Protein AF-A0A2S0XJJ3-F1 (afdb_monomer_lite)

Foldseek 3Di:
DDDDDPFDQDPDDPPDPCNVVNVCVRCVVVVVVVLVVCVVVVDDSVVSVVVVVVVVVVVVPDDPDDPDDD

Structure (mmCIF, N/CA/C/O backbone):
data_AF-A0A2S0XJJ3-F1
#
_entry.id   AF-A0A2S0XJJ3-F1
#
loop_
_atom_site.group_PDB
_atom_site.id
_atom_site.type_symbol
_atom_site.label_atom_id
_atom_site.label_alt_id
_atom_site.label_comp_id
_atom_site.label_asym_id
_atom_site.label_entity_id
_atom_site.label_seq_id
_atom_site.pdbx_PDB_ins_code
_atom_site.Cartn_x
_atom_site.Cartn_y
_atom_site.Cartn_z
_atom_site.occupancy
_atom_site.B_iso_or_equiv
_atom_site.auth_seq_id
_atom_site.auth_comp_id
_atom_site.auth_asym_id
_atom_site.auth_atom_id
_atom_site.pdbx_PDB_model_num
ATOM 1 N N . MET A 1 1 ? 0.227 25.759 12.850 1.00 43.94 1 MET A N 1
ATOM 2 C CA . MET A 1 1 ? -0.778 24.985 12.089 1.00 43.94 1 MET A CA 1
ATOM 3 C C . MET A 1 1 ? -0.117 23.698 11.635 1.00 43.94 1 MET A C 1
ATOM 5 O O . MET A 1 1 ? 0.848 23.766 10.885 1.00 43.94 1 MET A O 1
ATOM 9 N N . THR A 1 2 ? -0.546 22.551 12.154 1.00 58.81 2 THR A N 1
ATOM 10 C CA . THR A 1 2 ? -0.060 21.239 11.712 1.00 58.81 2 THR A CA 1
ATOM 11 C C . THR A 1 2 ? -0.565 20.977 10.297 1.00 58.81 2 THR A C 1
ATOM 13 O O . THR A 1 2 ? -1.741 21.175 9.995 1.00 58.81 2 THR A O 1
ATOM 16 N N . LYS A 1 3 ? 0.343 20.605 9.393 1.00 67.44 3 LYS A N 1
ATOM 17 C CA . LYS A 1 3 ? -0.011 20.256 8.017 1.00 67.44 3 LYS A CA 1
ATOM 18 C C . LYS A 1 3 ? -0.913 19.015 8.062 1.00 67.44 3 LYS A C 1
ATOM 20 O O . LYS A 1 3 ? -0.504 18.037 8.686 1.00 67.44 3 LYS A O 1
ATOM 25 N N . PRO A 1 4 ? -2.102 19.032 7.435 1.00 67.50 4 PRO A N 1
ATOM 26 C CA . PRO A 1 4 ? -2.967 17.863 7.434 1.00 67.50 4 PRO A CA 1
ATOM 27 C C . PRO A 1 4 ? -2.244 16.697 6.758 1.00 67.50 4 PRO A C 1
ATOM 29 O O . PRO A 1 4 ? -1.604 16.865 5.710 1.00 67.50 4 PRO A O 1
ATOM 32 N N . LEU A 1 5 ? -2.323 15.524 7.387 1.00 72.50 5 LEU A N 1
ATOM 33 C CA . LEU A 1 5 ? -1.874 14.279 6.778 1.00 72.50 5 LEU A CA 1
ATOM 34 C C . LEU A 1 5 ? -2.683 14.045 5.496 1.00 72.50 5 LEU A C 1
ATOM 36 O O . LEU A 1 5 ? -3.854 14.407 5.407 1.00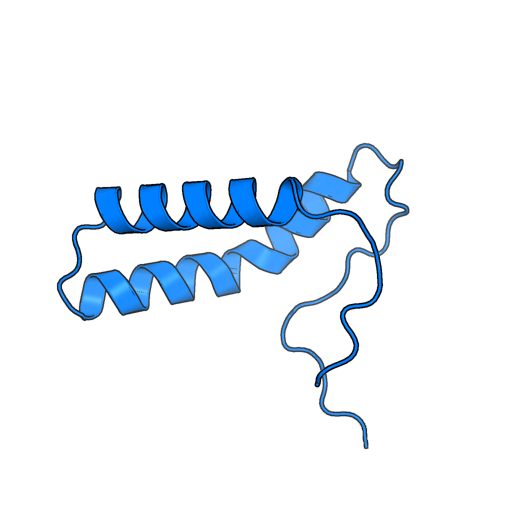 72.50 5 LEU A O 1
ATOM 40 N N . ARG A 1 6 ? -2.038 13.479 4.471 1.00 81.44 6 ARG A N 1
ATOM 41 C CA . ARG A 1 6 ? -2.688 13.186 3.179 1.00 81.44 6 ARG A CA 1
ATOM 42 C C . ARG A 1 6 ? -3.448 11.857 3.169 1.00 81.44 6 ARG A C 1
ATOM 44 O O . ARG A 1 6 ? -4.109 11.566 2.180 1.00 81.44 6 ARG A O 1
ATOM 51 N N . ILE A 1 7 ? -3.317 11.068 4.232 1.00 88.38 7 ILE A N 1
ATOM 52 C CA . ILE A 1 7 ? -3.988 9.784 4.427 1.00 88.38 7 ILE A CA 1
ATOM 53 C C . ILE A 1 7 ? -4.807 9.906 5.708 1.00 88.38 7 ILE A C 1
ATOM 55 O O . ILE A 1 7 ? -4.301 10.396 6.720 1.00 88.38 7 ILE A O 1
ATOM 59 N N . ASN A 1 8 ? -6.068 9.491 5.638 1.00 86.50 8 ASN A N 1
ATOM 60 C CA . ASN A 1 8 ? -6.952 9.455 6.794 1.00 86.50 8 ASN A CA 1
ATOM 61 C C . ASN A 1 8 ? -6.609 8.230 7.645 1.00 86.50 8 ASN A C 1
ATOM 63 O O . ASN A 1 8 ? -6.407 7.147 7.103 1.00 86.50 8 ASN A O 1
ATOM 67 N N . SER A 1 9 ? -6.544 8.389 8.964 1.00 89.31 9 SER A N 1
ATOM 68 C CA . SER A 1 9 ? -6.424 7.243 9.863 1.00 89.31 9 SER A CA 1
ATOM 69 C C . SER A 1 9 ? -7.742 6.459 9.911 1.00 89.31 9 SER A C 1
ATOM 71 O O . SER A 1 9 ? -8.806 7.072 9.764 1.00 89.31 9 SER A O 1
ATOM 73 N N . PRO A 1 10 ? -7.701 5.140 10.171 1.00 93.00 10 PRO A N 1
ATOM 74 C CA . PRO A 1 10 ? -8.881 4.397 10.600 1.00 93.00 10 PRO A CA 1
ATOM 75 C C . PRO A 1 10 ? -9.531 5.049 11.825 1.00 93.00 10 PRO A C 1
ATOM 77 O O . PRO A 1 10 ? -8.862 5.728 12.609 1.00 93.00 10 PRO A O 1
ATOM 80 N N . THR A 1 11 ? -10.835 4.843 11.989 1.00 93.44 11 THR A N 1
ATOM 81 C CA . THR A 1 11 ? -11.595 5.309 13.161 1.00 93.44 11 THR A CA 1
ATOM 82 C C . THR A 1 11 ? -11.905 4.192 14.152 1.00 93.44 11 THR A C 1
ATOM 84 O O . THR A 1 11 ? -12.470 4.470 15.205 1.00 93.44 11 THR A O 1
ATOM 87 N N . LEU A 1 12 ? -11.616 2.942 13.786 1.00 94.00 12 LEU A N 1
ATOM 88 C CA . LEU A 1 12 ? -11.831 1.756 14.612 1.00 94.00 12 LEU A CA 1
ATOM 89 C C . LEU A 1 12 ? -10.574 1.412 15.413 1.00 94.00 12 LEU A C 1
ATOM 91 O O . LEU A 1 12 ? -9.475 1.846 15.065 1.00 94.00 12 LEU A O 1
ATOM 95 N N . GLU A 1 13 ? -10.751 0.604 16.454 1.00 94.88 13 GLU A N 1
ATOM 96 C CA . GLU A 1 13 ? -9.641 0.021 17.209 1.00 94.88 13 GLU A CA 1
ATOM 97 C C . GLU A 1 13 ? -8.969 -1.110 16.406 1.00 94.88 13 GLU A C 1
ATOM 99 O O . GLU A 1 13 ? -9.650 -1.775 15.618 1.00 94.88 13 GLU A O 1
ATOM 104 N N . PRO A 1 14 ? -7.659 -1.364 16.586 1.00 94.31 14 PRO A N 1
ATOM 105 C CA . PRO A 1 14 ? -6.928 -2.395 15.842 1.00 94.31 14 PRO A CA 1
ATOM 106 C C . PRO A 1 14 ? -7.484 -3.821 15.967 1.00 94.31 14 PRO A C 1
ATOM 108 O O . PRO A 1 14 ? -7.279 -4.635 15.068 1.00 94.31 14 PRO A O 1
ATOM 111 N N . GLU A 1 15 ? -8.170 -4.145 17.066 1.00 95.56 15 GLU A N 1
ATOM 112 C CA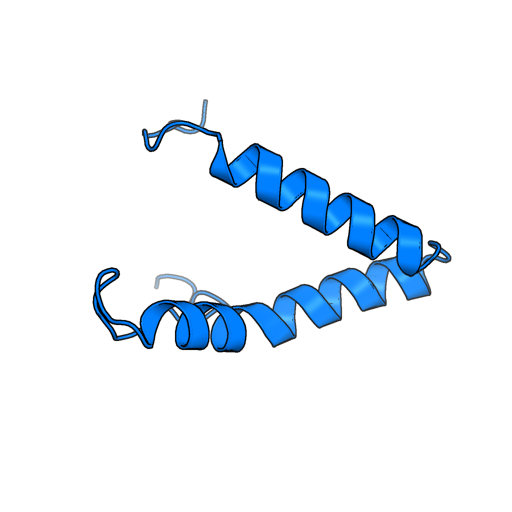 . GLU A 1 15 ? -8.782 -5.458 17.299 1.00 95.56 15 GLU A CA 1
ATOM 113 C C . GLU A 1 15 ? -10.097 -5.655 16.529 1.00 95.56 15 GLU A C 1
ATOM 115 O O . GLU A 1 15 ? -10.614 -6.775 16.467 1.00 95.56 15 GLU A O 1
ATOM 120 N N . ASP A 1 16 ? -10.655 -4.588 15.951 1.00 96.81 16 ASP A N 1
ATOM 121 C CA . ASP A 1 16 ? -11.878 -4.658 15.163 1.00 96.81 16 ASP A CA 1
ATOM 122 C C . ASP A 1 16 ? -11.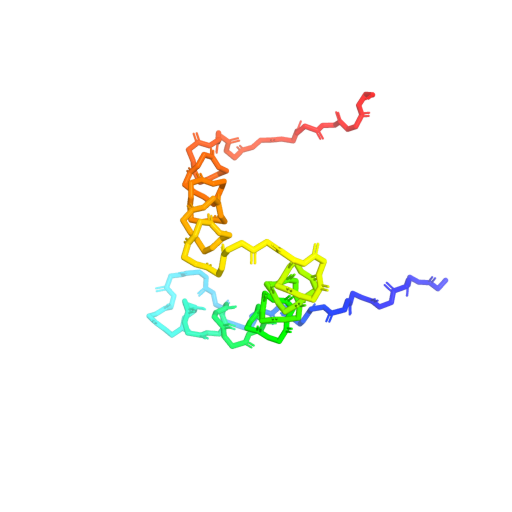630 -5.398 13.836 1.00 96.81 16 ASP A C 1
ATOM 124 O O . ASP A 1 16 ? -10.684 -5.113 13.096 1.00 96.81 16 ASP A O 1
ATOM 128 N N . GLY A 1 17 ? -12.512 -6.344 13.497 1.00 93.94 17 GLY A N 1
ATOM 129 C CA . GLY A 1 17 ? -12.412 -7.123 12.260 1.00 93.94 17 GLY A CA 1
ATOM 130 C C . GLY A 1 17 ? -12.485 -6.276 10.982 1.00 93.94 17 GLY A C 1
ATOM 131 O O . GLY A 1 17 ? -11.983 -6.700 9.941 1.00 93.94 17 GLY A O 1
ATOM 132 N N . GLU A 1 18 ? -13.065 -5.075 11.046 1.00 96.62 18 GLU A N 1
ATOM 133 C CA . GLU A 1 18 ? -13.142 -4.127 9.930 1.00 96.62 18 GLU A CA 1
ATOM 134 C C . GLU A 1 18 ? -11.954 -3.153 9.873 1.00 96.62 18 GLU A C 1
ATOM 136 O O . GLU A 1 18 ? -11.794 -2.433 8.881 1.00 96.62 18 GLU A O 1
ATOM 141 N N . TYR A 1 19 ? -11.074 -3.141 10.881 1.00 95.81 19 TYR A N 1
ATOM 142 C CA . TYR A 1 19 ? -9.924 -2.233 10.939 1.00 95.81 19 TYR A CA 1
ATOM 143 C C . TYR A 1 19 ? -9.029 -2.360 9.701 1.00 95.81 19 TYR A C 1
ATOM 145 O O . TYR A 1 19 ? -8.671 -1.367 9.060 1.00 95.81 19 TYR A O 1
ATOM 153 N N . LEU A 1 20 ? -8.732 -3.600 9.296 1.00 94.56 20 LEU A N 1
ATOM 154 C CA . LEU A 1 20 ? -7.923 -3.874 8.109 1.00 94.56 20 LEU A CA 1
ATOM 155 C C . LEU A 1 20 ? -8.566 -3.313 6.832 1.00 94.56 20 LEU A C 1
ATOM 157 O O . LEU A 1 20 ? -7.859 -2.784 5.973 1.00 94.56 20 LEU A O 1
ATOM 161 N N . ALA A 1 21 ? -9.893 -3.385 6.709 1.00 95.69 21 ALA A N 1
ATOM 162 C CA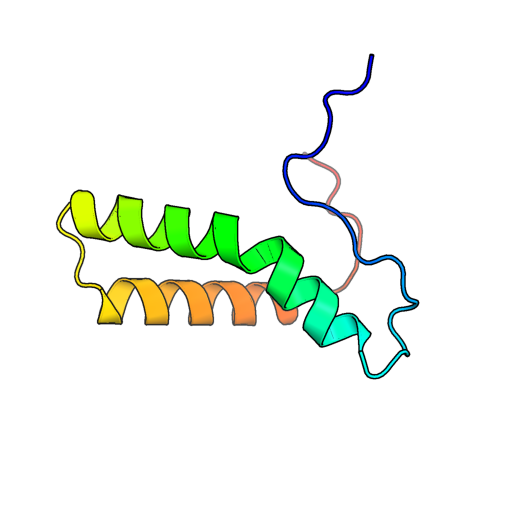 . ALA A 1 21 ? -10.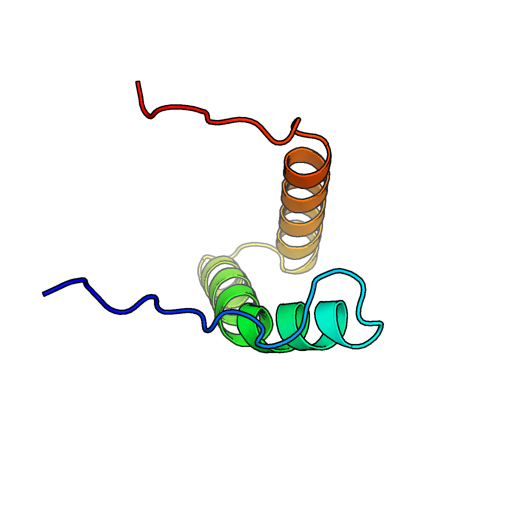605 -2.838 5.559 1.00 95.69 21 ALA A CA 1
ATOM 163 C C . ALA A 1 21 ? -10.496 -1.304 5.511 1.00 95.69 21 ALA A C 1
ATOM 165 O O . ALA A 1 21 ? -10.285 -0.733 4.438 1.00 95.69 21 ALA A O 1
ATOM 166 N N . GLN A 1 22 ? -10.551 -0.630 6.664 1.00 96.50 22 GLN A N 1
ATOM 167 C CA . GLN A 1 22 ? -10.340 0.819 6.730 1.00 96.50 22 GLN A CA 1
ATOM 168 C C . GLN A 1 22 ? -8.908 1.216 6.364 1.00 96.50 22 GLN A C 1
ATOM 170 O O . GLN A 1 22 ? -8.714 2.176 5.614 1.00 96.50 22 GLN A O 1
ATOM 175 N N . CYS A 1 23 ? -7.908 0.458 6.823 1.00 95.44 23 CYS A N 1
ATOM 176 C CA . CYS A 1 23 ? -6.517 0.649 6.412 1.00 95.44 23 CYS A CA 1
ATOM 177 C C . CYS A 1 23 ? -6.361 0.536 4.891 1.00 95.44 23 CYS A C 1
ATOM 179 O O . CYS A 1 23 ? -5.758 1.409 4.266 1.00 95.44 23 CYS A O 1
ATOM 181 N N . GLN A 1 24 ? -6.934 -0.507 4.281 1.00 95.12 24 GLN A N 1
ATOM 182 C CA . GLN A 1 24 ? -6.882 -0.711 2.830 1.00 95.12 24 GLN A CA 1
ATOM 183 C C . GLN A 1 24 ? -7.507 0.464 2.077 1.00 95.12 24 GLN A C 1
ATOM 185 O O . GLN A 1 24 ? -6.858 1.039 1.203 1.00 95.12 24 GLN A O 1
ATOM 190 N N . PHE A 1 25 ? -8.717 0.872 2.464 1.00 95.12 25 PHE A N 1
ATOM 191 C CA . PHE A 1 25 ? -9.422 1.989 1.838 1.00 95.12 25 PHE A CA 1
ATOM 192 C C . PHE A 1 25 ? -8.640 3.307 1.937 1.00 95.12 25 PHE A C 1
ATOM 194 O O . PHE A 1 25 ? -8.538 4.057 0.966 1.00 95.12 25 PHE A O 1
ATOM 201 N N . ALA A 1 26 ? -8.049 3.595 3.099 1.00 95.12 26 ALA A N 1
ATOM 202 C CA . ALA A 1 26 ? -7.271 4.811 3.305 1.00 95.12 26 ALA A CA 1
ATOM 203 C C . ALA A 1 26 ? -5.966 4.836 2.485 1.00 95.12 26 ALA A C 1
ATOM 205 O O . ALA A 1 26 ? -5.550 5.897 2.008 1.00 95.12 26 ALA A O 1
ATOM 206 N N . LEU A 1 27 ? -5.313 3.681 2.320 1.00 94.56 27 LEU A N 1
ATOM 207 C CA . LEU A 1 27 ? -4.027 3.558 1.630 1.00 94.56 27 LEU A CA 1
ATOM 208 C C . LEU A 1 27 ? -4.160 3.430 0.108 1.00 94.56 27 LEU A C 1
ATOM 210 O O . LEU A 1 27 ? -3.268 3.898 -0.609 1.00 94.56 27 LEU A O 1
ATOM 214 N N . GLU A 1 28 ? -5.252 2.843 -0.391 1.00 95.38 28 GLU A N 1
ATOM 215 C CA . GLU A 1 28 ? -5.457 2.519 -1.810 1.00 95.38 28 GLU A CA 1
ATOM 216 C C . GLU A 1 28 ? -5.124 3.688 -2.758 1.00 95.38 28 GLU A C 1
ATOM 218 O O . GLU A 1 28 ? -4.293 3.493 -3.651 1.00 95.38 28 GLU A O 1
ATOM 223 N N . PRO A 1 29 ? -5.638 4.923 -2.571 1.00 93.75 29 PRO A N 1
ATOM 224 C CA . PRO A 1 29 ? -5.383 6.006 -3.522 1.00 93.75 29 PRO A CA 1
ATOM 225 C C . PRO A 1 29 ? -3.899 6.376 -3.619 1.00 93.75 29 PRO A C 1
ATOM 227 O O . PRO A 1 29 ? -3.396 6.717 -4.694 1.00 93.75 29 PRO A O 1
ATOM 230 N N . SER A 1 30 ? -3.183 6.311 -2.493 1.00 94.62 30 SER A N 1
ATOM 231 C CA . SER A 1 30 ? -1.757 6.636 -2.429 1.00 94.62 30 SER A CA 1
ATOM 232 C C . SER A 1 30 ? -0.910 5.532 -3.053 1.00 94.62 30 SER A C 1
ATOM 234 O O . SER A 1 30 ? -0.004 5.831 -3.834 1.00 94.62 30 SER A O 1
ATOM 236 N N . LEU A 1 31 ? -1.232 4.268 -2.764 1.00 94.62 31 LEU A N 1
ATOM 237 C CA . LEU A 1 31 ? -0.524 3.119 -3.320 1.00 94.62 31 LEU A CA 1
ATOM 238 C C . LEU A 1 31 ? -0.729 3.023 -4.837 1.00 94.62 31 LEU A C 1
ATOM 240 O O . LEU A 1 31 ? 0.244 2.932 -5.581 1.00 94.62 31 LEU A O 1
ATOM 244 N N . VAL A 1 32 ? -1.970 3.142 -5.320 1.00 95.62 32 VAL A N 1
ATOM 245 C CA . VAL A 1 32 ? -2.283 3.136 -6.760 1.00 95.62 32 VAL A CA 1
ATOM 246 C C . VAL A 1 32 ? -1.536 4.253 -7.487 1.00 95.62 32 VAL A C 1
ATOM 248 O O . VAL A 1 32 ? -0.951 4.025 -8.548 1.00 95.62 32 VAL A O 1
ATOM 251 N N . LYS A 1 33 ? -1.494 5.457 -6.904 1.00 95.94 33 LYS A N 1
ATOM 252 C CA . LYS A 1 33 ? -0.756 6.583 -7.481 1.00 95.94 33 LYS A CA 1
ATOM 253 C C . LYS A 1 33 ? 0.748 6.316 -7.552 1.00 95.94 33 LYS A C 1
ATOM 255 O O . LYS A 1 33 ? 1.358 6.627 -8.572 1.00 95.94 33 LYS A O 1
ATOM 260 N N . LEU A 1 34 ? 1.343 5.752 -6.502 1.00 95.62 34 LEU A N 1
ATOM 261 C CA . LEU A 1 34 ? 2.763 5.395 -6.482 1.00 95.62 34 LEU A CA 1
ATOM 262 C C . LEU A 1 34 ? 3.099 4.390 -7.592 1.00 95.62 34 LEU A C 1
ATOM 264 O O . LEU A 1 34 ? 4.013 4.630 -8.380 1.00 95.62 34 LEU A O 1
ATOM 268 N N . LEU A 1 35 ? 2.326 3.304 -7.688 1.00 96.81 35 LEU A N 1
ATOM 269 C CA . LEU A 1 35 ? 2.511 2.270 -8.707 1.00 96.81 35 LEU A CA 1
ATOM 270 C C . LEU A 1 35 ? 2.360 2.843 -10.124 1.00 96.81 35 LEU A C 1
ATOM 272 O O . LEU A 1 35 ? 3.169 2.548 -11.001 1.00 96.81 35 LEU A O 1
ATOM 276 N N . SER A 1 36 ? 1.373 3.721 -10.334 1.00 96.94 36 SER A N 1
ATOM 277 C CA . SER A 1 36 ? 1.160 4.399 -11.615 1.00 96.94 36 SER A CA 1
ATOM 278 C C . SER A 1 36 ? 2.335 5.301 -12.008 1.00 96.94 36 SER A C 1
ATOM 280 O O . SER A 1 36 ? 2.725 5.311 -13.172 1.00 96.94 36 SER A O 1
ATOM 282 N N . ILE A 1 37 ? 2.935 6.031 -11.061 1.00 98.19 37 ILE A N 1
ATOM 283 C CA . ILE A 1 37 ? 4.117 6.869 -11.328 1.00 98.19 37 ILE A CA 1
ATOM 284 C C . ILE A 1 37 ? 5.305 6.016 -11.781 1.00 98.19 37 ILE A C 1
ATOM 286 O O . ILE A 1 37 ? 5.985 6.385 -12.737 1.00 98.19 37 ILE A O 1
ATOM 290 N N . ALA A 1 38 ? 5.531 4.872 -11.138 1.00 98.12 38 ALA A N 1
ATOM 291 C CA . ALA A 1 38 ? 6.591 3.949 -11.531 1.00 98.12 38 ALA A CA 1
ATOM 292 C C . ALA A 1 38 ? 6.350 3.359 -12.933 1.00 98.12 38 ALA A C 1
ATOM 294 O O . ALA A 1 38 ? 7.263 3.321 -13.757 1.00 98.12 38 ALA A O 1
ATOM 295 N N . GLU A 1 39 ? 5.111 2.967 -13.241 1.00 97.12 39 GLU A N 1
ATOM 296 C CA . GLU A 1 39 ? 4.728 2.480 -14.573 1.00 97.12 39 GLU A CA 1
ATOM 297 C C . GLU A 1 39 ? 4.942 3.557 -15.653 1.00 97.12 39 GLU A C 1
ATOM 299 O O . GLU A 1 39 ? 5.541 3.282 -16.692 1.00 97.12 39 GLU A O 1
ATOM 304 N N . MET A 1 40 ? 4.566 4.814 -15.384 1.00 97.69 40 MET A N 1
ATOM 305 C CA . MET A 1 40 ? 4.831 5.947 -16.286 1.00 97.69 40 MET A CA 1
ATOM 306 C C . MET A 1 40 ? 6.326 6.248 -16.464 1.00 97.69 40 MET A C 1
ATOM 308 O O . MET A 1 40 ? 6.724 6.760 -17.507 1.00 97.69 40 MET A O 1
ATOM 312 N N . ALA A 1 41 ? 7.162 5.912 -15.479 1.00 98.25 41 ALA A N 1
ATOM 313 C CA . ALA A 1 41 ? 8.619 5.981 -15.586 1.00 98.25 41 ALA A CA 1
ATOM 314 C C . ALA A 1 41 ? 9.225 4.801 -16.379 1.00 98.25 41 ALA A C 1
ATOM 316 O O . ALA A 1 41 ? 10.447 4.682 -16.468 1.00 98.25 41 ALA A O 1
ATOM 317 N N . GLY A 1 42 ? 8.391 3.928 -16.953 1.00 98.31 42 GLY A N 1
ATOM 318 C CA . GLY A 1 42 ? 8.802 2.792 -17.777 1.00 98.31 42 GLY A CA 1
ATOM 319 C C . GLY A 1 42 ? 9.092 1.515 -16.990 1.00 98.31 42 GLY A C 1
ATOM 320 O O . GLY A 1 42 ? 9.672 0.580 -17.542 1.00 98.31 42 GLY A O 1
ATOM 321 N N . TRP A 1 43 ? 8.730 1.450 -15.705 1.00 98.50 43 TRP A N 1
ATOM 322 C CA . TRP A 1 43 ? 8.969 0.256 -14.898 1.00 98.50 43 TRP A CA 1
ATOM 323 C C . TRP A 1 43 ? 7.946 -0.831 -15.235 1.00 98.50 43 TRP A C 1
ATOM 325 O O . TRP A 1 43 ? 6.783 -0.559 -15.533 1.00 98.50 43 TRP A O 1
ATOM 335 N N . ASN A 1 44 ? 8.361 -2.095 -15.154 1.00 98.12 44 ASN A N 1
ATOM 336 C CA . ASN A 1 44 ? 7.451 -3.216 -15.358 1.00 98.12 44 ASN A CA 1
ATOM 337 C C . ASN A 1 44 ? 6.471 -3.336 -14.181 1.00 98.12 44 ASN A C 1
ATOM 339 O O . ASN A 1 44 ? 6.894 -3.587 -13.053 1.00 98.12 44 ASN A O 1
ATOM 343 N N . ARG A 1 45 ? 5.167 -3.234 -14.460 1.00 95.56 45 ARG A N 1
ATOM 344 C CA . ARG A 1 45 ? 4.096 -3.257 -13.453 1.00 95.56 45 ARG A CA 1
ATOM 345 C C . ARG A 1 45 ? 4.189 -4.432 -12.475 1.00 95.56 45 ARG A C 1
ATOM 347 O O . ARG A 1 45 ? 4.078 -4.218 -11.271 1.00 95.56 45 ARG A O 1
ATOM 354 N N . THR A 1 46 ? 4.410 -5.652 -12.965 1.00 97.19 46 THR A N 1
ATOM 355 C CA . THR A 1 46 ? 4.516 -6.850 -12.116 1.00 97.19 46 THR A CA 1
ATOM 356 C C . THR A 1 46 ? 5.689 -6.732 -11.151 1.00 97.19 46 THR A C 1
ATOM 358 O O . THR A 1 46 ? 5.518 -6.966 -9.958 1.00 97.19 46 THR A O 1
ATOM 361 N N . HIS A 1 47 ? 6.861 -6.310 -11.630 1.00 98.19 47 HIS A N 1
ATOM 362 C CA . HIS A 1 47 ? 8.023 -6.111 -10.764 1.00 98.19 47 HIS A CA 1
ATOM 363 C C . HIS A 1 47 ? 7.811 -4.988 -9.743 1.00 98.19 47 HIS A C 1
ATOM 365 O O . HIS A 1 47 ? 8.222 -5.150 -8.599 1.00 98.19 47 HIS A O 1
ATOM 371 N N . VAL A 1 48 ? 7.140 -3.887 -10.108 1.00 97.62 48 VAL A N 1
ATOM 372 C CA . VAL A 1 48 ? 6.831 -2.807 -9.152 1.00 97.62 48 VAL A CA 1
ATOM 373 C C . VAL A 1 48 ? 5.922 -3.309 -8.031 1.00 97.62 48 VAL A C 1
ATOM 375 O O . VAL A 1 48 ? 6.200 -3.057 -6.862 1.00 97.62 48 VAL A O 1
ATOM 378 N N . VAL A 1 49 ? 4.857 -4.042 -8.370 1.00 96.88 49 VAL A N 1
ATOM 379 C CA . VAL A 1 49 ? 3.934 -4.606 -7.373 1.00 96.88 49 VAL A CA 1
ATOM 380 C C . VAL A 1 49 ? 4.659 -5.588 -6.456 1.00 96.88 49 VAL A C 1
ATOM 382 O O . VAL A 1 49 ? 4.514 -5.497 -5.241 1.00 96.88 49 VAL A O 1
ATOM 385 N N . MET A 1 50 ? 5.479 -6.483 -7.014 1.00 97.81 50 MET A N 1
ATOM 386 C CA . MET A 1 50 ? 6.257 -7.433 -6.214 1.00 97.81 50 MET A CA 1
ATOM 387 C C . MET A 1 50 ? 7.248 -6.725 -5.289 1.00 97.81 50 MET A C 1
ATOM 389 O O . MET A 1 50 ? 7.319 -7.064 -4.114 1.00 97.81 50 MET A O 1
ATOM 393 N N . ALA A 1 51 ? 7.960 -5.707 -5.780 1.00 97.44 51 ALA A N 1
ATOM 394 C CA . ALA A 1 51 ? 8.871 -4.920 -4.956 1.00 97.44 51 ALA A CA 1
ATOM 395 C C . ALA A 1 51 ? 8.136 -4.198 -3.815 1.00 97.44 51 ALA A C 1
ATOM 397 O O . ALA A 1 51 ? 8.613 -4.202 -2.684 1.00 97.44 51 ALA A O 1
ATOM 398 N N . ALA A 1 52 ? 6.959 -3.622 -4.084 1.00 96.38 52 ALA A N 1
ATOM 399 C CA . ALA A 1 52 ? 6.136 -2.996 -3.053 1.00 96.38 52 ALA A CA 1
ATOM 400 C C . ALA A 1 52 ? 5.696 -4.005 -1.978 1.00 96.38 52 ALA A C 1
ATOM 402 O O . ALA A 1 52 ? 5.789 -3.701 -0.793 1.00 96.38 52 ALA A O 1
ATOM 403 N N . LEU A 1 53 ? 5.277 -5.214 -2.375 1.00 95.56 53 LEU A N 1
ATOM 404 C CA . LEU A 1 53 ? 4.924 -6.285 -1.437 1.00 95.56 53 LEU A CA 1
ATOM 405 C C . LEU A 1 53 ? 6.116 -6.707 -0.569 1.00 95.56 53 LEU A C 1
ATOM 407 O O . LEU A 1 53 ? 5.957 -6.828 0.643 1.00 95.56 53 LEU A O 1
ATOM 411 N N . THR A 1 54 ? 7.299 -6.887 -1.166 1.00 96.56 54 THR A N 1
ATOM 412 C CA . THR A 1 54 ? 8.527 -7.219 -0.427 1.00 96.56 54 THR A CA 1
ATOM 413 C C . THR A 1 54 ? 8.858 -6.147 0.610 1.00 96.56 54 THR A C 1
ATOM 415 O O . THR A 1 54 ? 9.057 -6.475 1.774 1.00 96.56 54 THR A O 1
ATOM 418 N N . LEU A 1 55 ? 8.829 -4.867 0.226 1.00 96.00 55 LEU A N 1
ATOM 419 C CA . LEU A 1 55 ? 9.093 -3.755 1.147 1.00 96.00 55 LEU A CA 1
ATOM 420 C C . LEU A 1 55 ? 8.075 -3.698 2.295 1.00 96.00 55 LEU A C 1
ATOM 422 O O . LEU A 1 55 ? 8.445 -3.452 3.439 1.00 96.00 55 LEU A O 1
ATOM 426 N N . CYS A 1 56 ? 6.790 -3.930 2.015 1.00 93.88 56 CYS A N 1
ATOM 427 C CA . CYS A 1 56 ? 5.767 -3.985 3.059 1.00 93.88 56 CYS A CA 1
ATOM 428 C C . CYS A 1 56 ? 5.998 -5.145 4.037 1.00 93.88 56 CYS A C 1
ATOM 430 O O . CYS A 1 56 ? 5.795 -4.960 5.234 1.00 93.88 56 CYS A O 1
ATOM 432 N N . ALA A 1 57 ? 6.422 -6.313 3.547 1.00 92.88 57 ALA A N 1
ATOM 433 C CA . ALA A 1 57 ? 6.739 -7.458 4.396 1.00 92.88 57 ALA A CA 1
ATOM 434 C C . ALA A 1 57 ? 7.942 -7.165 5.306 1.00 92.88 57 ALA A C 1
ATOM 436 O O . ALA A 1 57 ? 7.853 -7.368 6.512 1.00 92.88 57 ALA A O 1
ATOM 437 N N . GLU A 1 58 ? 9.017 -6.596 4.754 1.00 93.69 58 GLU A N 1
ATOM 438 C CA . GLU A 1 58 ? 10.198 -6.186 5.525 1.00 93.69 58 GLU A CA 1
ATOM 439 C C . GLU A 1 58 ? 9.843 -5.171 6.622 1.00 93.69 58 GLU A C 1
ATOM 441 O O . GLU A 1 58 ? 10.316 -5.286 7.750 1.00 93.69 58 GLU A O 1
ATOM 446 N N . LEU A 1 59 ? 8.972 -4.200 6.321 1.00 90.94 59 LEU A N 1
ATOM 447 C CA . LEU A 1 59 ? 8.503 -3.218 7.303 1.00 90.94 59 LEU A CA 1
ATOM 448 C C . LEU A 1 59 ? 7.636 -3.844 8.402 1.00 90.94 59 LEU A C 1
ATOM 450 O O . LEU A 1 59 ? 7.696 -3.386 9.539 1.00 90.94 59 LEU A O 1
ATOM 454 N N . ALA A 1 60 ? 6.845 -4.870 8.082 1.00 88.06 60 ALA A N 1
ATOM 455 C CA . ALA A 1 60 ? 6.004 -5.568 9.054 1.00 88.06 60 ALA A CA 1
ATOM 456 C C . ALA A 1 60 ? 6.813 -6.441 10.031 1.00 88.06 60 ALA A C 1
ATOM 458 O O . ALA A 1 60 ? 6.346 -6.723 11.131 1.00 88.06 60 ALA A O 1
ATOM 459 N N . GLU A 1 61 ? 8.018 -6.865 9.643 1.00 81.88 61 GLU A N 1
ATOM 460 C CA . GLU A 1 61 ? 8.935 -7.627 10.498 1.00 81.88 61 GLU A CA 1
ATOM 461 C C . GLU A 1 61 ? 9.778 -6.735 11.428 1.00 81.88 61 GLU A C 1
ATOM 463 O O . GLU A 1 61 ? 10.446 -7.243 12.335 1.00 81.88 61 GLU A O 1
ATOM 468 N N . LEU A 1 62 ? 9.757 -5.407 11.243 1.00 72.50 62 LEU A N 1
ATOM 469 C CA . LEU A 1 62 ? 10.470 -4.487 12.125 1.00 72.50 62 LEU A CA 1
ATOM 470 C C . LEU A 1 62 ? 9.796 -4.435 13.509 1.00 72.50 62 LEU A C 1
ATOM 472 O O . LEU A 1 62 ? 8.581 -4.269 13.597 1.00 72.50 62 LEU A O 1
ATOM 476 N N . PRO A 1 63 ? 10.563 -4.529 14.611 1.00 59.16 63 PRO A N 1
ATOM 477 C CA . PRO A 1 63 ? 10.001 -4.403 15.949 1.00 59.16 63 PRO A CA 1
ATOM 478 C C . PRO A 1 63 ? 9.391 -3.008 16.161 1.00 59.16 63 PRO A C 1
ATOM 480 O O . PRO A 1 63 ? 10.044 -1.994 15.911 1.00 59.16 63 PRO A O 1
ATOM 483 N N . GLU A 1 64 ? 8.159 -2.971 16.674 1.00 53.34 64 GLU A N 1
ATOM 484 C CA . GLU A 1 64 ? 7.451 -1.759 17.109 1.00 53.34 64 GLU A CA 1
ATOM 485 C C . GLU A 1 64 ? 8.273 -1.032 18.196 1.00 53.34 64 GLU A C 1
ATOM 487 O O . GLU A 1 64 ? 8.293 -1.425 19.365 1.00 53.34 64 GLU A O 1
ATOM 492 N N . GLY A 1 65 ? 9.009 0.019 17.818 1.00 52.66 65 GLY A N 1
ATOM 493 C CA . GLY A 1 65 ? 9.829 0.811 18.735 1.00 52.66 65 GLY A CA 1
ATOM 494 C C . GLY A 1 65 ? 10.381 2.084 18.083 1.00 52.66 65 GLY A C 1
ATOM 495 O O . GLY A 1 65 ? 10.640 2.096 16.879 1.00 52.66 65 GLY A O 1
ATOM 496 N N . PRO A 1 66 ? 10.556 3.186 18.839 1.00 44.94 66 PRO A N 1
ATOM 497 C CA . PRO A 1 66 ? 10.824 4.496 18.266 1.00 44.94 66 PRO A CA 1
ATOM 498 C C . PRO A 1 66 ? 12.238 4.546 17.689 1.00 44.94 66 PRO A C 1
ATOM 500 O O . PRO A 1 66 ? 13.213 4.750 18.412 1.00 44.94 66 PRO A O 1
ATOM 503 N N . GLN A 1 67 ? 12.357 4.444 16.367 1.00 48.69 67 GLN A N 1
ATOM 504 C CA . GLN A 1 67 ? 13.514 4.994 15.676 1.00 48.69 67 GLN A CA 1
ATOM 505 C C . GLN A 1 67 ? 13.353 6.511 15.682 1.00 48.69 67 GLN A C 1
ATOM 507 O O . GLN A 1 67 ? 12.777 7.128 14.786 1.00 48.69 67 GLN A O 1
ATOM 512 N N . ALA A 1 68 ? 13.822 7.100 16.783 1.00 42.78 68 ALA A N 1
ATOM 513 C CA . ALA A 1 68 ? 14.215 8.490 16.822 1.00 42.78 68 ALA A CA 1
ATOM 514 C C . ALA A 1 68 ? 15.054 8.766 15.570 1.00 42.78 68 ALA A C 1
ATOM 516 O O . ALA A 1 68 ? 16.063 8.102 15.339 1.00 42.78 68 ALA A O 1
ATOM 517 N N . LEU A 1 69 ? 14.592 9.722 14.767 1.00 43.97 69 LEU A N 1
ATOM 518 C CA . LEU A 1 69 ? 15.378 10.360 13.723 1.00 43.97 69 LEU A CA 1
ATOM 519 C C . LEU A 1 69 ? 16.737 10.753 14.331 1.00 43.97 69 LEU A C 1
ATOM 521 O O . LEU A 1 69 ? 16.795 11.669 15.156 1.00 43.97 69 LEU A O 1
ATOM 525 N N . GLN A 1 70 ? 17.789 10.019 13.966 1.00 36.81 70 GLN A N 1
ATOM 526 C CA . GLN A 1 70 ? 19.181 10.458 14.055 1.00 36.81 70 GLN A CA 1
ATOM 527 C C . GLN A 1 70 ? 19.615 10.971 12.687 1.00 36.81 70 GLN A C 1
ATOM 529 O O . GLN A 1 70 ? 19.234 10.336 11.677 1.00 36.81 70 GLN A O 1
#

Sequence (70 aa):
MTKPLRINSPTLEPEDGEYLA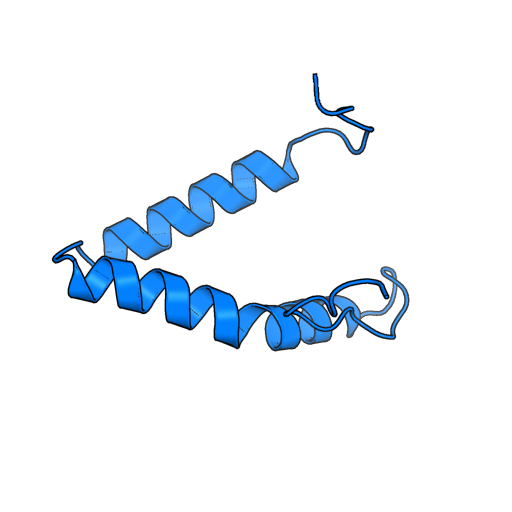QCQFALEPSLVKLLSIAEMAGWNRTHVVMAALTLCAELAELPEGPQALQ

Secondary structure (DSSP, 8-state):
-PPPPSSPPPSS-TTSTTHHHHHHHHHHHHHHHHHHHHHHTT--HHHHHHHHHHHHHHHHTS-SS-----

pLDDT: mean 86.73, std 17.14, range [36.81, 98.5]

Radius of gyration: 15.05 Å; chains: 1; bounding box: 32×33×36 Å